Protein AF-A0A812XQV6-F1 (afdb_monomer_lite)

Sequence (109 aa):
MSQDLLIGIFSSDVPESLRKPALSNVQPSFVDYGDGCVLAKGFDNDRAIQAYEATLQDMMANGGFQNPAVGQICTGLATLYDAKAAITKDPQYYDRCVEYMSMVQQAMQ

pLDDT: mean 72.56, std 17.49, range [41.88, 93.62]

Radius of gyration: 19.48 Å; chains: 1; bounding box: 41×52×29 Å

Secondary structure (DSSP, 8-state):
--GGGGHHHH-S---GGGSPPPGGG-S-S-EE-STT-EE-TT--HHHHHHHHHHHHHHHHHHHGGGSHHHHHHHHHHHHHHHHHHHHH--HHHHHHHHHHHHHHHHHT-

Foldseek 3Di:
DDPLVCCVPPHPDDPPVRDDPDVVPDPQAWDDPDPPDTDGHPPPLVVLLVVLVVVLVVCCVPPNLQPLVNLVSLQVNLVSLVVVCVVVVDCVSNVRSVVSVVSNVVSVD

Structure (mmCIF, N/CA/C/O backbone):
data_AF-A0A812XQV6-F1
#
_entry.id   AF-A0A812XQV6-F1
#
loop_
_atom_site.group_PDB
_atom_site.id
_atom_site.type_symbol
_atom_site.label_atom_id
_atom_site.label_alt_id
_atom_site.label_comp_id
_atom_site.label_asym_id
_atom_site.label_entity_id
_atom_site.label_seq_id
_atom_site.pdbx_PDB_ins_code
_atom_site.Cartn_x
_atom_site.Cartn_y
_atom_site.Cartn_z
_atom_site.occupancy
_atom_site.B_iso_or_equiv
_atom_site.auth_seq_id
_atom_site.auth_comp_id
_atom_site.auth_asym_id
_atom_site.auth_atom_id
_atom_site.pdbx_PDB_model_num
ATOM 1 N N . MET A 1 1 ? -10.870 -32.653 9.913 1.00 48.44 1 MET A N 1
ATOM 2 C CA . MET A 1 1 ? -9.471 -32.245 9.656 1.00 48.44 1 MET A CA 1
ATOM 3 C C . MET A 1 1 ? -9.127 -32.709 8.252 1.00 48.44 1 MET A C 1
ATOM 5 O O . MET A 1 1 ? -9.355 -33.882 7.982 1.00 48.44 1 MET A O 1
ATOM 9 N N . SER A 1 2 ? -8.732 -31.812 7.341 1.00 49.91 2 SER A N 1
ATOM 10 C CA . SER A 1 2 ? -8.442 -32.191 5.950 1.00 49.91 2 SER A CA 1
ATOM 11 C C . SER A 1 2 ? -7.174 -33.045 5.884 1.00 49.91 2 SER A C 1
ATOM 13 O O . SER A 1 2 ? -6.230 -32.833 6.645 1.00 49.91 2 SER A O 1
ATOM 15 N N . GLN A 1 3 ? -7.179 -34.037 4.993 1.00 53.31 3 GLN A N 1
ATOM 16 C CA . GLN A 1 3 ? -6.089 -34.999 4.789 1.00 53.31 3 GLN A CA 1
ATOM 17 C C . GLN A 1 3 ? -4.738 -34.312 4.505 1.00 53.31 3 GLN A C 1
ATOM 19 O O . GLN A 1 3 ? -3.695 -34.839 4.883 1.00 53.31 3 GLN A O 1
ATOM 24 N N . ASP A 1 4 ? -4.770 -33.101 3.945 1.00 54.53 4 ASP A N 1
ATOM 25 C CA . ASP A 1 4 ? -3.602 -32.310 3.536 1.00 54.53 4 ASP A CA 1
ATOM 26 C C . ASP A 1 4 ? -2.662 -31.929 4.687 1.00 54.53 4 ASP A C 1
ATOM 28 O O . ASP A 1 4 ? -1.449 -31.854 4.499 1.00 54.53 4 ASP A O 1
ATOM 32 N N . LEU A 1 5 ? -3.192 -31.740 5.901 1.00 55.59 5 LEU A N 1
ATOM 33 C CA . LEU A 1 5 ? -2.394 -31.355 7.073 1.00 55.59 5 LEU A CA 1
ATOM 34 C C . LEU A 1 5 ? -1.493 -32.488 7.593 1.00 55.59 5 LEU A C 1
ATOM 36 O O . LEU A 1 5 ? -0.549 -32.226 8.335 1.00 55.59 5 LEU A O 1
ATOM 40 N N . LEU A 1 6 ? -1.768 -33.743 7.220 1.00 54.38 6 LEU A N 1
ATOM 41 C CA . LEU A 1 6 ? -1.077 -34.928 7.748 1.00 54.38 6 LEU A CA 1
ATOM 42 C C . LEU A 1 6 ? -0.019 -35.501 6.791 1.00 54.38 6 LEU A C 1
ATOM 44 O O . LEU A 1 6 ? 0.778 -36.351 7.198 1.00 54.38 6 LEU A O 1
ATOM 48 N N . ILE A 1 7 ? 0.023 -35.020 5.544 1.00 56.97 7 ILE A N 1
ATOM 49 C CA . ILE A 1 7 ? 0.887 -35.553 4.479 1.00 56.97 7 ILE A CA 1
ATOM 50 C C . ILE A 1 7 ? 2.378 -35.352 4.792 1.00 56.97 7 ILE A C 1
ATOM 52 O O . ILE A 1 7 ? 3.184 -36.173 4.387 1.00 56.97 7 ILE A O 1
ATOM 56 N N . GLY A 1 8 ? 2.756 -34.343 5.581 1.00 52.38 8 GLY A N 1
ATOM 57 C CA . GLY A 1 8 ? 4.151 -34.124 5.992 1.00 52.38 8 GLY A CA 1
ATOM 58 C C . GLY A 1 8 ? 4.614 -34.905 7.231 1.00 52.38 8 GLY A C 1
ATOM 59 O O . GLY A 1 8 ? 5.805 -34.902 7.524 1.00 52.38 8 GLY A O 1
ATOM 60 N N . ILE A 1 9 ? 3.698 -35.543 7.975 1.00 55.50 9 ILE A N 1
ATOM 61 C CA . ILE A 1 9 ? 4.014 -36.240 9.238 1.00 55.50 9 ILE A CA 1
ATOM 62 C C . ILE A 1 9 ? 4.082 -37.761 9.036 1.00 55.50 9 ILE A C 1
ATOM 64 O O . ILE A 1 9 ? 4.937 -38.415 9.628 1.00 55.50 9 ILE A O 1
ATOM 68 N N . PHE A 1 10 ? 3.206 -38.328 8.197 1.00 52.78 10 PHE A N 1
ATOM 69 C CA . PHE A 1 10 ? 3.058 -39.785 8.041 1.00 52.78 10 PHE A CA 1
ATOM 70 C C . PHE A 1 10 ? 3.373 -40.318 6.635 1.00 52.78 10 PHE A C 1
ATOM 72 O O . PHE A 1 10 ? 3.360 -41.531 6.437 1.00 52.78 10 PHE A O 1
ATOM 79 N N . SER A 1 11 ? 3.658 -39.446 5.663 1.00 54.31 11 SER A N 1
ATOM 80 C CA . SER A 1 11 ? 4.002 -39.829 4.290 1.00 54.31 11 SER A CA 1
ATOM 81 C C . SER A 1 11 ? 5.269 -39.107 3.837 1.00 54.31 11 SER A C 1
ATOM 83 O O . SER A 1 11 ? 5.403 -37.898 3.993 1.00 54.31 11 SER A O 1
ATOM 85 N N . SER A 1 12 ? 6.219 -39.839 3.259 1.00 57.00 12 SER A N 1
ATOM 86 C CA . SER A 1 12 ? 7.398 -39.251 2.605 1.00 57.00 12 SER A CA 1
ATOM 87 C C . SER A 1 12 ? 7.089 -38.704 1.206 1.00 57.00 12 SER A C 1
ATOM 89 O O . SER A 1 12 ? 7.879 -37.931 0.660 1.00 57.00 12 SER A O 1
ATOM 91 N N . ASP A 1 13 ? 5.931 -39.050 0.640 1.00 60.44 13 ASP A N 1
ATOM 92 C CA . ASP A 1 13 ? 5.461 -38.531 -0.642 1.00 60.44 13 ASP A CA 1
ATOM 93 C C . ASP A 1 13 ? 4.674 -37.234 -0.444 1.00 60.44 13 ASP A C 1
ATOM 95 O O . ASP A 1 13 ? 3.445 -37.208 -0.394 1.00 60.44 13 ASP A O 1
ATOM 99 N N . VAL A 1 14 ? 5.415 -36.130 -0.332 1.00 60.69 14 VAL A N 1
ATOM 100 C CA . VAL A 1 14 ? 4.854 -34.773 -0.378 1.00 60.69 14 VAL A CA 1
ATOM 101 C C . VAL A 1 14 ? 4.537 -34.427 -1.842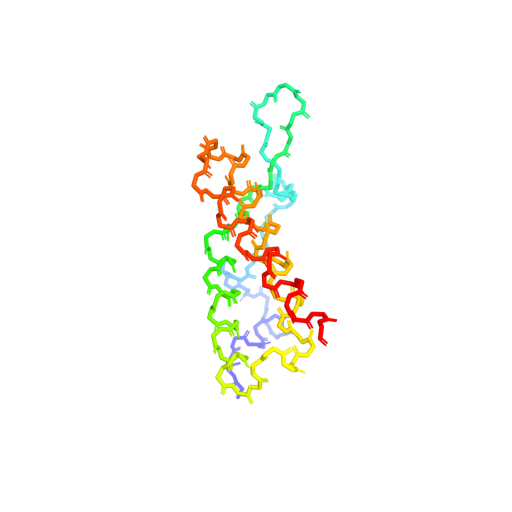 1.00 60.69 14 VAL A C 1
ATOM 103 O O . VAL A 1 14 ? 5.455 -34.507 -2.667 1.00 60.69 14 VAL A O 1
ATOM 106 N N . PRO A 1 15 ? 3.295 -34.039 -2.197 1.00 62.78 15 PRO A N 1
ATOM 107 C CA . PRO A 1 15 ? 2.939 -33.550 -3.528 1.00 62.78 15 PRO A CA 1
ATOM 108 C C . PRO A 1 15 ? 3.839 -32.394 -3.957 1.00 62.78 15 PRO A C 1
ATOM 110 O O . PRO A 1 15 ? 4.202 -31.559 -3.132 1.00 62.78 15 PRO A O 1
ATOM 113 N N . GLU A 1 16 ? 4.178 -32.307 -5.243 1.00 59.69 16 GLU A N 1
ATOM 114 C CA . GLU A 1 16 ? 5.075 -31.262 -5.761 1.00 59.69 16 GLU A CA 1
ATOM 115 C C . GLU A 1 16 ? 4.576 -29.842 -5.447 1.00 59.69 16 GLU A C 1
ATOM 117 O O . GLU A 1 16 ? 5.377 -28.980 -5.098 1.00 59.69 16 GLU A O 1
ATOM 122 N N . SER A 1 17 ? 3.255 -29.632 -5.429 1.00 57.38 17 SER A N 1
ATOM 123 C CA . SER A 1 17 ? 2.613 -28.369 -5.033 1.00 57.38 17 SER A CA 1
ATOM 124 C C . SER A 1 17 ? 2.872 -27.946 -3.581 1.00 57.38 17 SER A C 1
ATOM 126 O O . SER A 1 17 ? 2.702 -26.776 -3.251 1.00 57.38 17 SER A O 1
ATOM 128 N N . LEU A 1 18 ? 3.271 -28.882 -2.716 1.00 57.09 18 LEU A N 1
ATOM 129 C CA . LEU A 1 18 ? 3.538 -28.664 -1.292 1.00 57.09 18 LEU A CA 1
ATOM 130 C C . LEU A 1 18 ? 5.033 -28.780 -0.945 1.00 57.09 18 LEU A C 1
ATOM 132 O O . LEU A 1 18 ? 5.415 -28.580 0.209 1.00 57.09 18 LEU A O 1
ATOM 136 N N . ARG A 1 19 ? 5.902 -29.107 -1.913 1.00 59.50 19 ARG A N 1
ATOM 137 C CA . ARG A 1 19 ? 7.353 -29.187 -1.689 1.00 59.50 19 ARG A CA 1
ATOM 138 C C . ARG A 1 19 ? 7.956 -27.787 -1.644 1.00 59.50 19 ARG A C 1
ATOM 140 O O . ARG A 1 19 ? 7.676 -26.945 -2.493 1.00 59.50 19 ARG A O 1
ATOM 147 N N . LYS A 1 20 ? 8.858 -27.551 -0.684 1.00 48.97 20 LYS A N 1
ATOM 148 C CA . LYS A 1 20 ? 9.673 -26.329 -0.679 1.00 48.97 20 LYS A CA 1
ATOM 149 C C . LYS A 1 20 ? 10.505 -26.269 -1.975 1.00 48.97 20 LYS A C 1
ATOM 151 O O . LYS A 1 20 ? 11.146 -27.271 -2.309 1.00 48.97 20 LYS A O 1
ATOM 156 N N . PRO A 1 21 ? 10.528 -25.140 -2.701 1.00 51.59 21 PRO A N 1
ATOM 157 C CA . PRO A 1 21 ? 11.387 -25.003 -3.870 1.00 51.59 21 PRO A CA 1
ATOM 158 C C . PRO A 1 21 ? 12.865 -25.145 -3.473 1.00 51.59 21 PRO A C 1
ATOM 160 O O . PRO A 1 21 ? 13.261 -24.811 -2.353 1.00 51.59 21 PRO A O 1
ATOM 163 N N . ALA A 1 22 ? 13.684 -25.681 -4.384 1.00 48.00 22 ALA A N 1
ATOM 164 C CA . ALA A 1 22 ? 15.117 -25.858 -4.160 1.00 48.00 22 ALA A CA 1
ATOM 165 C C . ALA A 1 22 ? 15.779 -24.513 -3.811 1.00 48.00 22 ALA A C 1
ATOM 167 O O . ALA A 1 22 ? 15.479 -23.500 -4.436 1.00 48.00 22 ALA A O 1
ATOM 168 N N . LEU A 1 23 ? 16.696 -24.504 -2.836 1.00 45.69 23 LEU A N 1
ATOM 169 C CA . LEU A 1 23 ? 17.353 -23.291 -2.317 1.00 45.69 23 LEU A CA 1
ATOM 170 C C . LEU A 1 23 ? 18.069 -22.461 -3.399 1.00 45.69 23 LEU A C 1
ATOM 172 O O . LEU A 1 23 ? 18.161 -21.248 -3.264 1.00 45.69 23 LEU A O 1
ATOM 176 N N . SER A 1 24 ? 18.499 -23.075 -4.507 1.00 49.09 24 SER A N 1
ATOM 177 C CA . SER A 1 24 ? 19.045 -22.361 -5.674 1.00 49.09 24 SER A CA 1
ATOM 178 C C . SER A 1 24 ? 18.028 -21.438 -6.362 1.00 49.09 24 SER A C 1
ATOM 180 O O . SER A 1 24 ? 18.419 -20.505 -7.053 1.00 49.09 24 SER A O 1
ATOM 182 N N . ASN A 1 25 ? 16.733 -21.681 -6.144 1.00 47.31 25 ASN A N 1
ATOM 183 C CA . ASN A 1 25 ? 15.608 -20.882 -6.630 1.00 47.31 25 ASN A CA 1
ATOM 184 C C . ASN A 1 25 ? 14.973 -20.028 -5.519 1.00 47.31 25 ASN A C 1
ATOM 186 O O . ASN A 1 25 ? 13.975 -19.353 -5.766 1.00 47.31 25 ASN A O 1
ATOM 190 N N . VAL A 1 26 ? 15.544 -20.042 -4.310 1.00 46.22 26 VAL A N 1
ATOM 191 C CA . VAL A 1 26 ? 15.127 -19.204 -3.182 1.00 46.22 26 VAL A CA 1
ATOM 192 C C . VAL A 1 26 ? 16.286 -18.284 -2.814 1.00 46.22 26 VAL A C 1
ATOM 194 O O . VAL A 1 26 ? 16.932 -18.439 -1.783 1.00 46.22 26 VAL A O 1
ATOM 197 N N . GLN A 1 27 ? 16.537 -17.283 -3.656 1.00 43.31 27 GLN A N 1
ATOM 198 C CA . GLN A 1 27 ? 16.892 -15.991 -3.078 1.00 43.31 27 GLN A CA 1
ATOM 199 C C . GLN A 1 27 ? 15.571 -15.347 -2.652 1.00 43.31 27 GLN A C 1
ATOM 201 O O . GLN A 1 27 ? 14.623 -15.404 -3.445 1.00 43.31 27 GLN A O 1
ATOM 206 N N . PRO A 1 28 ? 15.457 -14.805 -1.425 1.00 46.38 28 PRO A N 1
ATOM 207 C CA . PRO A 1 28 ? 14.263 -14.114 -0.966 1.00 46.38 28 PRO A CA 1
ATOM 208 C C . PRO A 1 28 ? 14.105 -12.869 -1.823 1.00 46.38 28 PRO A C 1
ATOM 210 O O . PRO A 1 28 ? 14.657 -11.816 -1.549 1.00 46.38 28 PRO A O 1
ATOM 213 N N . SER A 1 29 ? 13.416 -13.076 -2.935 1.00 52.62 29 SER A N 1
ATOM 214 C CA . SER A 1 29 ? 12.718 -12.093 -3.715 1.00 52.62 29 SER A CA 1
ATOM 215 C C . SER A 1 29 ? 13.434 -10.759 -3.850 1.00 52.62 29 SER A C 1
ATOM 217 O O . SER A 1 29 ? 12.889 -9.795 -3.368 1.00 52.62 29 SER A O 1
ATOM 219 N N . PHE A 1 30 ? 14.578 -10.635 -4.512 1.00 48.03 30 PHE A N 1
ATOM 220 C CA . PHE A 1 30 ? 15.051 -9.325 -4.967 1.00 48.03 30 PHE A CA 1
ATOM 221 C C . PHE A 1 30 ? 15.403 -9.417 -6.456 1.00 48.03 30 PHE A C 1
ATOM 223 O O . PHE A 1 30 ? 16.188 -10.274 -6.851 1.00 48.03 30 PHE A O 1
ATOM 230 N N . VAL A 1 31 ? 14.753 -8.615 -7.299 1.00 54.38 31 VAL A N 1
ATOM 231 C CA . VAL A 1 31 ? 15.121 -8.408 -8.702 1.00 54.38 31 VAL A CA 1
ATOM 232 C C . VAL A 1 31 ? 16.011 -7.176 -8.742 1.00 54.38 31 VAL A C 1
ATOM 234 O O . VAL A 1 31 ? 15.627 -6.119 -8.243 1.00 54.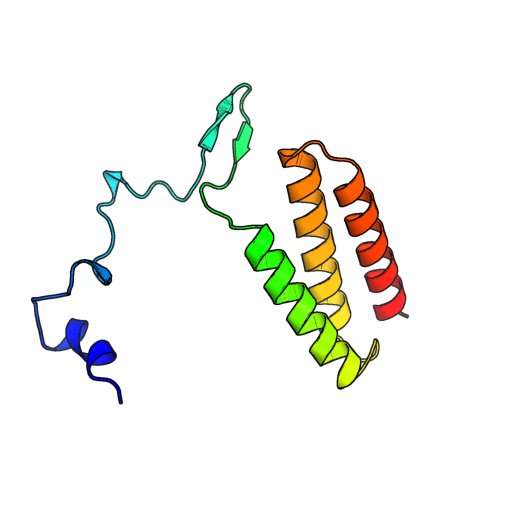38 31 VAL A O 1
ATOM 237 N N . ASP A 1 32 ? 17.207 -7.339 -9.294 1.00 51.22 32 ASP A N 1
ATOM 238 C CA . ASP A 1 32 ? 18.120 -6.241 -9.596 1.00 51.22 32 ASP A CA 1
ATOM 239 C C . ASP A 1 32 ? 17.638 -5.553 -10.881 1.00 51.22 32 ASP A C 1
ATOM 241 O O . ASP A 1 32 ? 17.521 -6.196 -11.928 1.00 51.22 32 ASP A O 1
ATOM 245 N N . TYR A 1 33 ? 17.292 -4.270 -10.776 1.00 53.84 33 TYR A N 1
ATOM 246 C CA . TYR A 1 33 ? 16.828 -3.450 -11.900 1.00 53.84 33 TYR A CA 1
ATOM 247 C C . TYR A 1 33 ? 17.949 -2.569 -12.490 1.00 53.84 33 TYR A C 1
ATOM 249 O O . TYR A 1 33 ? 17.682 -1.799 -13.413 1.00 53.84 33 TYR A O 1
ATOM 257 N N . GLY A 1 34 ? 19.192 -2.697 -12.007 1.00 46.84 34 GLY A N 1
ATOM 258 C CA . GLY A 1 34 ? 20.318 -1.818 -12.333 1.00 46.84 34 GLY A CA 1
ATOM 259 C C . GLY A 1 34 ? 20.491 -0.661 -11.337 1.00 46.84 34 GLY A C 1
ATOM 260 O O . GLY A 1 34 ? 19.641 -0.419 -10.482 1.00 46.84 34 GLY A O 1
ATOM 261 N N . ASP A 1 35 ? 21.628 0.041 -11.426 1.00 44.50 35 ASP A N 1
ATOM 262 C CA . ASP A 1 35 ? 21.995 1.222 -10.613 1.00 44.50 35 ASP A CA 1
ATOM 263 C C . ASP A 1 35 ? 22.066 1.017 -9.083 1.00 44.50 35 ASP A C 1
ATOM 265 O O . ASP A 1 35 ? 22.075 1.975 -8.311 1.00 44.50 35 ASP A O 1
ATOM 269 N N . GLY A 1 36 ? 22.181 -0.233 -8.621 1.00 46.81 36 GLY A N 1
ATOM 270 C CA . GLY A 1 36 ? 22.273 -0.556 -7.192 1.00 46.81 36 GLY A CA 1
ATOM 271 C C . GLY A 1 36 ? 20.920 -0.627 -6.478 1.00 46.81 36 GLY A C 1
ATOM 272 O O . GLY A 1 36 ? 20.880 -0.675 -5.248 1.00 46.81 36 GLY A O 1
ATOM 273 N N . CYS A 1 37 ? 19.814 -0.659 -7.227 1.00 41.88 37 CYS A N 1
ATOM 274 C CA . CYS A 1 37 ? 18.471 -0.824 -6.684 1.00 41.88 37 CYS A CA 1
ATOM 275 C C . CYS A 1 37 ? 17.981 -2.275 -6.816 1.00 41.88 37 CYS A C 1
ATOM 277 O O . CYS A 1 37 ? 17.888 -2.831 -7.910 1.00 41.88 37 CYS A O 1
ATOM 279 N N . VAL A 1 38 ? 17.598 -2.866 -5.680 1.00 48.34 38 VAL A N 1
ATOM 280 C CA . VAL A 1 38 ? 17.009 -4.208 -5.583 1.00 48.34 38 VAL A CA 1
ATOM 281 C C . VAL A 1 38 ? 15.549 -4.123 -5.123 1.00 48.34 38 VAL A C 1
ATOM 283 O O . VAL A 1 38 ? 15.2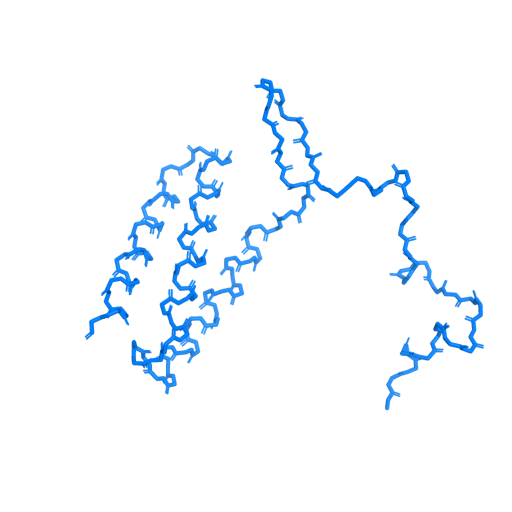46 -3.437 -4.150 1.00 48.34 38 VAL A O 1
ATOM 286 N N . LEU A 1 39 ? 14.629 -4.813 -5.808 1.00 51.75 39 LEU A N 1
ATOM 287 C CA . LEU A 1 39 ? 13.177 -4.756 -5.546 1.00 51.75 39 LEU A CA 1
ATOM 288 C C . LEU A 1 39 ? 12.580 -6.124 -5.252 1.00 51.75 39 LEU A C 1
ATOM 290 O O . LEU A 1 39 ? 12.972 -7.106 -5.872 1.00 51.75 39 LEU A O 1
ATOM 294 N N . ALA A 1 40 ? 11.581 -6.199 -4.371 1.00 52.59 40 ALA A N 1
ATOM 295 C CA . ALA A 1 40 ? 11.090 -7.486 -3.910 1.00 52.59 40 ALA A CA 1
ATOM 296 C C . ALA A 1 40 ? 10.439 -8.344 -5.034 1.00 52.59 40 ALA A C 1
ATOM 298 O O . ALA A 1 40 ? 9.357 -8.008 -5.512 1.00 52.59 40 ALA A O 1
ATOM 299 N N . LYS A 1 41 ? 11.042 -9.464 -5.474 1.00 45.53 41 LYS A N 1
ATOM 300 C CA . LYS A 1 41 ? 10.461 -10.365 -6.503 1.00 45.53 41 LYS A CA 1
ATOM 301 C C . LYS A 1 41 ? 9.170 -11.025 -6.001 1.00 45.53 41 LYS A C 1
ATOM 303 O O . LYS A 1 41 ? 9.216 -11.981 -5.232 1.00 45.53 41 LYS A O 1
ATOM 308 N N . GLY A 1 42 ? 8.024 -10.583 -6.509 1.00 50.53 42 GLY A N 1
ATOM 309 C CA . GLY A 1 42 ? 6.734 -11.214 -6.218 1.00 50.53 42 GLY A CA 1
ATOM 310 C C . GLY A 1 42 ? 6.033 -10.688 -4.966 1.00 50.53 42 GLY A C 1
ATOM 311 O O . GLY A 1 42 ? 5.119 -11.348 -4.477 1.00 50.53 42 GLY A O 1
ATOM 312 N N . PHE A 1 43 ? 6.416 -9.510 -4.458 1.00 60.81 43 PHE A N 1
ATOM 313 C CA . PHE A 1 43 ? 5.508 -8.759 -3.597 1.00 60.81 43 PHE A CA 1
ATOM 314 C C . PHE A 1 43 ? 4.356 -8.242 -4.463 1.00 60.81 43 PHE A C 1
ATOM 316 O O . PHE A 1 43 ? 4.495 -7.255 -5.185 1.00 60.81 43 PHE A O 1
ATOM 323 N N . ASP A 1 44 ? 3.245 -8.975 -4.448 1.00 70.69 44 ASP A N 1
ATOM 324 C CA . ASP A 1 44 ? 2.014 -8.601 -5.135 1.00 70.69 44 ASP A CA 1
ATOM 325 C C . ASP A 1 44 ? 1.368 -7.429 -4.389 1.00 70.69 44 ASP A C 1
ATOM 327 O O . ASP A 1 44 ? 0.509 -7.593 -3.518 1.00 70.69 44 ASP A O 1
ATOM 331 N N . ASN A 1 45 ? 1.876 -6.236 -4.696 1.00 76.25 45 ASN A N 1
ATOM 332 C CA . ASN A 1 45 ? 1.432 -4.986 -4.100 1.00 76.25 45 ASN A CA 1
ATOM 333 C C . ASN A 1 45 ? -0.068 -4.771 -4.365 1.00 76.25 45 ASN A C 1
ATOM 335 O O . ASN A 1 45 ? -0.800 -4.351 -3.477 1.00 76.25 45 ASN A O 1
ATOM 339 N N . ASP A 1 46 ? -0.558 -5.179 -5.538 1.00 82.19 46 ASP A N 1
ATOM 340 C CA . ASP A 1 46 ? -1.969 -5.058 -5.910 1.00 82.19 46 ASP A CA 1
ATOM 341 C C . ASP A 1 46 ? -2.866 -5.907 -5.013 1.00 82.19 46 ASP A C 1
ATOM 343 O O . ASP A 1 46 ? -3.870 -5.422 -4.487 1.00 82.19 46 ASP A O 1
ATOM 347 N N . ARG A 1 47 ? -2.482 -7.161 -4.767 1.00 81.12 47 ARG A N 1
ATOM 348 C CA . ARG A 1 47 ? -3.210 -8.031 -3.842 1.00 81.12 47 ARG A CA 1
ATOM 349 C C . ARG A 1 47 ? -3.130 -7.541 -2.396 1.00 81.12 47 ARG A C 1
ATOM 351 O O . ARG A 1 47 ? -4.114 -7.663 -1.665 1.00 81.12 47 ARG A O 1
ATOM 358 N N . ALA A 1 48 ? -1.985 -7.008 -1.968 1.00 83.12 48 ALA A N 1
ATOM 359 C CA . ALA A 1 48 ? -1.832 -6.442 -0.629 1.00 83.12 48 ALA A CA 1
ATOM 360 C C . ALA A 1 48 ? -2.752 -5.226 -0.433 1.00 83.12 48 ALA A C 1
ATOM 362 O O . ALA A 1 48 ? -3.475 -5.168 0.562 1.00 83.12 48 ALA A O 1
ATOM 363 N N . ILE A 1 49 ? -2.790 -4.319 -1.413 1.00 89.12 49 ILE A N 1
ATOM 364 C CA . ILE A 1 49 ? -3.694 -3.164 -1.434 1.00 89.12 49 ILE A CA 1
ATOM 365 C C . ILE A 1 49 ? -5.150 -3.631 -1.332 1.00 89.12 49 ILE A C 1
ATOM 367 O O . ILE A 1 49 ? -5.855 -3.199 -0.426 1.00 89.12 49 ILE A O 1
ATOM 371 N N . GLN A 1 50 ? -5.580 -4.581 -2.170 1.00 89.25 50 GLN A N 1
ATOM 372 C CA . GLN A 1 50 ? -6.954 -5.109 -2.138 1.00 89.25 50 GLN A CA 1
ATOM 373 C C . GLN A 1 50 ? -7.336 -5.688 -0.769 1.00 89.25 50 GLN A C 1
ATOM 375 O O . GLN A 1 50 ? -8.430 -5.436 -0.263 1.00 89.25 50 GLN A O 1
ATOM 380 N N . ALA A 1 51 ? -6.442 -6.466 -0.152 1.00 87.38 51 ALA A N 1
ATOM 381 C CA . ALA A 1 51 ? -6.697 -7.067 1.154 1.00 87.38 51 ALA A CA 1
ATOM 382 C C . ALA A 1 51 ? -6.815 -6.009 2.263 1.00 87.38 51 ALA A C 1
ATOM 384 O O . ALA A 1 51 ? -7.692 -6.107 3.127 1.00 87.38 51 ALA A O 1
ATOM 385 N N . TYR A 1 52 ? -5.954 -4.991 2.234 1.00 91.56 52 TYR A N 1
ATOM 386 C CA . TYR A 1 52 ? -5.981 -3.905 3.208 1.00 91.56 52 TYR A CA 1
ATOM 387 C C . TYR A 1 52 ? -7.205 -3.000 3.012 1.00 91.56 52 TYR A C 1
ATOM 389 O O . TYR A 1 52 ? -7.836 -2.638 4.000 1.00 91.56 52 TYR A O 1
ATOM 397 N N . GLU A 1 53 ? -7.597 -2.691 1.773 1.00 93.25 53 GLU A N 1
ATOM 398 C CA . GLU A 1 53 ? -8.810 -1.916 1.474 1.00 93.25 53 GLU A CA 1
ATOM 399 C C . GLU A 1 53 ? -10.081 -2.640 1.935 1.00 93.25 53 GLU A C 1
ATOM 401 O O . GLU A 1 53 ? -10.932 -2.033 2.586 1.00 93.25 53 GLU A O 1
ATOM 406 N N . ALA A 1 54 ? -10.186 -3.949 1.683 1.00 91.06 54 ALA A N 1
ATOM 407 C CA . ALA A 1 54 ? -11.311 -4.753 2.159 1.00 91.06 54 ALA A CA 1
ATOM 408 C C . ALA A 1 54 ? -11.386 -4.776 3.695 1.00 91.06 54 ALA A C 1
ATOM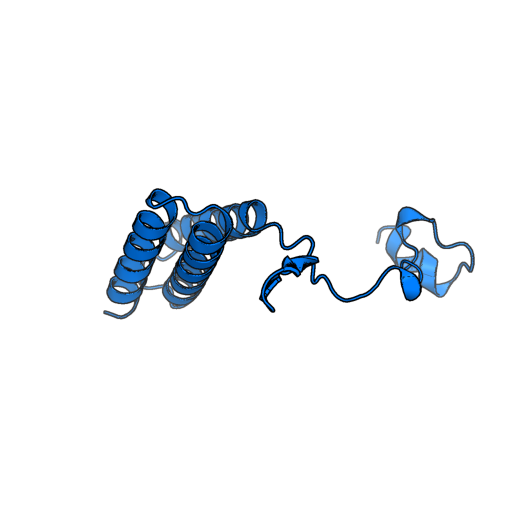 410 O O . ALA A 1 54 ? -12.460 -4.625 4.279 1.00 91.06 54 ALA A O 1
ATOM 411 N N . THR A 1 55 ? -10.233 -4.913 4.355 1.00 90.31 55 THR A N 1
ATOM 412 C CA . THR A 1 55 ? -10.140 -4.883 5.821 1.00 90.31 55 THR A CA 1
ATOM 413 C C . THR A 1 55 ? -10.528 -3.511 6.373 1.00 90.31 55 THR A C 1
ATOM 415 O O . THR A 1 55 ? -11.275 -3.423 7.345 1.00 90.31 55 THR A O 1
ATOM 418 N N . LEU A 1 56 ? -10.066 -2.432 5.736 1.00 91.81 56 LEU A N 1
ATOM 419 C CA . LEU A 1 56 ? -10.419 -1.067 6.111 1.00 91.81 56 LEU A CA 1
ATOM 420 C C . LEU A 1 56 ? -11.928 -0.834 5.999 1.00 91.81 56 LEU A C 1
ATOM 422 O O . LEU A 1 56 ? -12.518 -0.244 6.899 1.00 91.81 56 LEU A O 1
ATOM 426 N N . GLN A 1 57 ? -12.556 -1.317 4.926 1.00 92.06 57 GLN A N 1
ATOM 427 C CA . GLN A 1 57 ? -13.995 -1.185 4.720 1.00 92.06 57 GLN A CA 1
ATOM 428 C C . GLN A 1 57 ? -14.799 -1.885 5.826 1.00 92.06 57 GLN A C 1
ATOM 430 O O . GLN A 1 57 ? -15.738 -1.292 6.361 1.00 92.06 57 GLN A O 1
ATOM 435 N N . ASP A 1 58 ? -14.413 -3.105 6.206 1.00 89.81 58 ASP A N 1
ATOM 436 C CA . ASP A 1 58 ? -15.061 -3.843 7.298 1.00 89.81 58 ASP A CA 1
ATOM 437 C C . ASP A 1 58 ? -14.865 -3.147 8.657 1.00 89.81 58 ASP A C 1
ATOM 439 O O . ASP A 1 58 ? -15.816 -2.946 9.416 1.00 89.81 58 ASP A O 1
ATOM 443 N N . MET A 1 59 ? -13.649 -2.673 8.946 1.00 87.19 59 MET A N 1
ATOM 444 C CA . MET A 1 59 ? -13.367 -1.931 10.180 1.00 87.19 59 MET A CA 1
ATOM 445 C C . MET A 1 59 ? -14.146 -0.614 10.258 1.00 87.19 59 MET A C 1
ATOM 447 O O . MET A 1 59 ? -14.681 -0.275 11.316 1.00 87.19 59 MET A O 1
ATOM 451 N N . MET A 1 60 ? -14.253 0.105 9.140 1.00 87.06 60 MET A N 1
ATOM 452 C CA . MET A 1 60 ? -15.033 1.336 9.051 1.00 87.06 60 MET A CA 1
ATOM 453 C C . MET A 1 60 ? -16.528 1.082 9.266 1.00 87.06 60 MET A C 1
ATOM 455 O O . MET A 1 60 ? -17.179 1.886 9.931 1.00 87.06 60 MET A O 1
ATOM 459 N N . ALA A 1 61 ? -17.062 -0.041 8.778 1.00 88.62 61 ALA A N 1
ATOM 460 C CA . ALA A 1 61 ? -18.456 -0.427 8.993 1.00 88.62 61 ALA A CA 1
ATOM 461 C C . ALA A 1 61 ? -18.753 -0.824 10.452 1.00 88.62 61 ALA A C 1
ATOM 463 O O . ALA A 1 61 ? -19.832 -0.520 10.959 1.00 88.62 61 ALA A O 1
ATOM 464 N N . ASN A 1 62 ? -17.800 -1.471 11.130 1.00 81.38 62 ASN A N 1
ATOM 465 C CA . ASN A 1 62 ? -18.003 -2.033 12.470 1.00 81.38 62 ASN A CA 1
ATOM 466 C C . ASN A 1 62 ? -17.603 -1.092 13.623 1.00 81.38 62 ASN A C 1
ATOM 468 O O . ASN A 1 62 ? -18.079 -1.266 14.743 1.00 81.38 62 ASN A O 1
ATOM 472 N N . GLY A 1 63 ? -16.735 -0.104 13.381 1.00 79.38 63 GLY A N 1
ATOM 473 C CA . GLY A 1 63 ? -16.244 0.790 14.439 1.00 79.38 63 GLY A CA 1
ATOM 474 C C . GLY A 1 63 ? -15.746 2.161 13.982 1.00 79.38 63 GLY A C 1
ATOM 475 O O . GLY A 1 63 ? -15.362 2.970 14.829 1.00 79.38 63 GLY A O 1
ATOM 476 N N . GLY A 1 64 ? -15.759 2.448 12.676 1.00 86.12 64 GLY A N 1
ATOM 477 C CA . GLY A 1 64 ? -15.276 3.716 12.129 1.00 86.12 64 GLY A CA 1
ATOM 478 C C . GLY A 1 64 ? -13.840 4.045 12.556 1.00 86.12 64 GLY A C 1
ATOM 479 O O . GLY A 1 64 ? -13.046 3.168 12.893 1.00 86.12 64 GLY A O 1
ATOM 480 N N . PHE A 1 65 ? -13.522 5.338 12.607 1.00 85.19 65 PHE A N 1
ATOM 481 C CA . PHE A 1 65 ? -12.203 5.836 13.015 1.00 85.19 65 PHE A CA 1
ATOM 482 C C . PHE A 1 65 ? -11.862 5.610 14.496 1.00 85.19 65 PHE A C 1
ATOM 484 O O . PHE A 1 65 ? -10.708 5.761 14.875 1.00 85.19 65 PHE A O 1
ATOM 491 N N . GLN A 1 66 ? -12.829 5.212 15.330 1.00 83.38 66 GLN A N 1
ATOM 492 C CA . GLN A 1 66 ? -12.585 4.904 16.745 1.00 83.38 66 GLN A CA 1
ATOM 493 C C . GLN A 1 66 ? -11.864 3.560 16.934 1.00 83.38 66 GLN A C 1
ATOM 495 O O . GLN A 1 66 ? -11.378 3.260 18.024 1.00 83.38 66 GLN A O 1
ATOM 500 N N . ASN A 1 67 ? -11.791 2.732 15.887 1.00 79.69 67 ASN A N 1
ATOM 501 C CA . ASN A 1 67 ? -11.043 1.487 15.927 1.00 79.69 67 ASN A CA 1
ATOM 502 C C . ASN A 1 67 ? -9.534 1.768 15.747 1.00 79.69 67 ASN A C 1
ATOM 504 O O . ASN A 1 67 ? -9.123 2.182 14.660 1.00 79.69 67 ASN A O 1
ATOM 508 N N . PRO A 1 68 ? -8.679 1.475 16.747 1.00 77.75 68 PRO A N 1
ATOM 509 C CA . PRO A 1 68 ? -7.244 1.763 16.678 1.00 77.75 68 PRO A CA 1
ATOM 510 C C . PRO A 1 68 ? -6.517 1.006 15.552 1.00 77.75 68 PRO A C 1
ATOM 512 O O . PRO A 1 68 ? -5.420 1.399 15.153 1.00 77.75 68 PRO A O 1
ATOM 515 N N . ALA A 1 69 ? -7.117 -0.056 15.005 1.00 85.38 69 ALA A N 1
ATOM 516 C CA . ALA A 1 69 ? -6.579 -0.768 13.851 1.00 85.38 69 ALA A CA 1
ATOM 517 C C . ALA A 1 69 ? -6.726 0.024 12.536 1.00 85.38 69 ALA A C 1
ATOM 519 O O . ALA A 1 69 ? -5.910 -0.159 11.636 1.00 85.38 69 ALA A O 1
ATOM 520 N N . VAL A 1 70 ? -7.694 0.946 12.425 1.00 88.69 70 VAL A N 1
ATOM 521 C CA . VAL A 1 70 ? -7.916 1.747 11.204 1.00 88.69 70 VAL A CA 1
ATOM 522 C C . VAL A 1 70 ? -6.692 2.593 10.869 1.00 88.69 70 VAL A C 1
ATOM 524 O O . VAL A 1 70 ? -6.234 2.575 9.729 1.00 88.69 70 VAL A O 1
ATOM 527 N N . GLY A 1 71 ? -6.092 3.257 11.861 1.00 88.44 71 GLY A N 1
ATOM 528 C CA . GLY A 1 71 ? -4.860 4.024 11.653 1.00 88.44 71 GLY A CA 1
ATOM 529 C C . GLY A 1 71 ? -3.695 3.155 11.164 1.00 88.44 71 GLY A C 1
ATOM 530 O O . GLY A 1 71 ? -2.935 3.567 10.285 1.00 88.44 71 GLY A O 1
ATOM 531 N N . GLN A 1 72 ? -3.582 1.922 11.670 1.00 89.06 72 GLN A N 1
ATOM 532 C CA . GLN A 1 72 ? -2.537 0.981 11.252 1.00 89.06 72 GLN A CA 1
ATOM 533 C C . GLN A 1 72 ? -2.747 0.505 9.810 1.00 89.06 72 GLN A C 1
ATOM 535 O O . GLN A 1 72 ? -1.798 0.490 9.026 1.00 89.06 72 GLN A O 1
ATOM 540 N N . ILE A 1 73 ? -3.986 0.172 9.438 1.00 91.19 73 ILE A N 1
ATOM 541 C CA . ILE A 1 73 ? -4.329 -0.248 8.074 1.00 91.19 73 ILE A CA 1
ATOM 542 C C . ILE A 1 73 ? -4.117 0.897 7.077 1.00 91.19 73 ILE A C 1
ATOM 544 O O . ILE A 1 73 ? -3.487 0.678 6.043 1.00 91.19 73 ILE A O 1
ATOM 548 N N . CYS A 1 74 ? -4.543 2.123 7.398 1.00 92.12 74 CYS A N 1
ATOM 549 C CA . CYS A 1 74 ? -4.306 3.294 6.547 1.00 92.12 74 CYS A CA 1
ATOM 550 C C . CYS A 1 74 ? -2.806 3.597 6.381 1.00 92.12 74 CYS A C 1
ATOM 552 O O . CYS A 1 74 ? -2.365 3.901 5.276 1.00 92.12 74 CYS A O 1
ATOM 554 N N . THR A 1 75 ? -1.999 3.445 7.438 1.00 89.75 75 THR A N 1
ATOM 555 C CA . THR A 1 75 ? -0.532 3.598 7.345 1.00 89.75 75 THR A CA 1
ATOM 556 C C . THR A 1 75 ? 0.083 2.539 6.422 1.00 89.75 75 THR A C 1
ATOM 558 O O . THR A 1 75 ? 0.968 2.835 5.615 1.00 89.75 75 THR A O 1
ATOM 561 N N . GLY A 1 76 ? -0.417 1.302 6.501 1.00 87.56 76 GLY A N 1
ATOM 562 C CA . GLY A 1 76 ? -0.033 0.228 5.589 1.00 87.56 76 GLY A CA 1
ATOM 563 C C . GLY A 1 76 ? -0.383 0.552 4.136 1.00 87.56 76 GLY A C 1
ATOM 564 O O . GLY A 1 76 ? 0.484 0.457 3.272 1.00 87.56 76 GLY A O 1
ATOM 565 N N . LEU A 1 77 ? -1.610 1.010 3.871 1.00 91.69 77 LEU A N 1
ATOM 566 C CA . LEU A 1 77 ? -2.057 1.408 2.530 1.00 91.69 77 LEU A CA 1
ATOM 567 C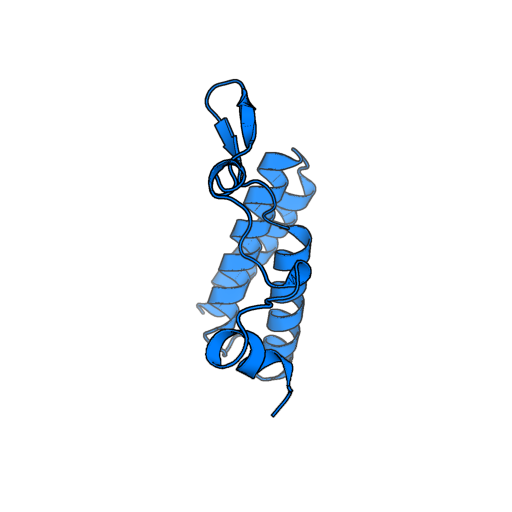 C . LEU A 1 77 ? -1.228 2.558 1.958 1.00 91.69 77 LEU A C 1
ATOM 569 O O . LEU A 1 77 ? -0.795 2.466 0.813 1.00 91.69 77 LEU A O 1
ATOM 573 N N . ALA A 1 78 ? -0.934 3.590 2.752 1.00 91.50 78 ALA A N 1
ATOM 574 C CA . ALA A 1 78 ? -0.062 4.685 2.329 1.00 91.50 78 ALA A CA 1
ATOM 575 C C . ALA A 1 78 ? 1.314 4.169 1.871 1.00 91.50 78 ALA A C 1
ATOM 577 O O . ALA A 1 78 ? 1.771 4.494 0.779 1.00 91.50 78 ALA A O 1
ATOM 578 N N . THR A 1 79 ? 1.927 3.282 2.658 1.00 87.50 79 THR A N 1
ATOM 579 C CA . THR A 1 79 ? 3.228 2.674 2.329 1.00 87.50 79 THR A CA 1
ATOM 580 C C . THR A 1 79 ? 3.170 1.834 1.047 1.00 87.50 79 THR A C 1
ATOM 582 O O . THR A 1 79 ? 4.083 1.880 0.223 1.00 87.50 79 THR A O 1
ATOM 585 N N . LEU A 1 80 ? 2.093 1.067 0.856 1.00 87.50 80 LEU A N 1
ATOM 586 C CA . LEU A 1 80 ? 1.896 0.233 -0.333 1.00 87.50 80 LEU A CA 1
ATOM 587 C C . LEU A 1 80 ? 1.741 1.078 -1.602 1.00 87.50 80 LEU A C 1
ATOM 589 O O . LEU A 1 80 ? 2.378 0.787 -2.619 1.00 87.50 80 LEU A O 1
ATOM 593 N N . TYR A 1 81 ? 0.945 2.147 -1.527 1.00 89.06 81 TYR A N 1
ATOM 594 C CA . TYR A 1 81 ? 0.743 3.082 -2.630 1.00 89.06 81 TYR A CA 1
ATOM 595 C C . TYR A 1 81 ? 2.004 3.898 -2.948 1.00 89.06 81 TYR A C 1
ATOM 597 O O . TYR A 1 81 ? 2.315 4.062 -4.124 1.00 89.06 81 TYR A O 1
ATOM 605 N N . ASP A 1 82 ? 2.779 4.318 -1.944 1.00 84.25 82 ASP A N 1
ATOM 606 C CA . ASP A 1 82 ? 4.085 4.970 -2.134 1.00 84.25 82 ASP A CA 1
ATOM 607 C C . ASP A 1 82 ? 5.078 4.053 -2.867 1.00 84.25 82 ASP A C 1
ATOM 609 O O . ASP A 1 82 ? 5.654 4.420 -3.896 1.00 84.25 82 ASP A O 1
ATOM 613 N N . ALA A 1 83 ? 5.196 2.802 -2.411 1.00 81.94 83 ALA A N 1
ATOM 614 C CA . ALA A 1 83 ? 6.031 1.801 -3.066 1.00 81.94 83 ALA A CA 1
ATOM 615 C C . ALA A 1 83 ? 5.567 1.524 -4.505 1.00 81.94 83 ALA A C 1
ATOM 617 O O . ALA A 1 83 ? 6.390 1.375 -5.411 1.00 81.94 83 ALA A O 1
ATOM 618 N N . LYS A 1 84 ? 4.249 1.479 -4.742 1.00 80.56 84 LYS A N 1
ATOM 619 C CA . LYS A 1 84 ? 3.690 1.286 -6.083 1.00 80.56 84 LYS A CA 1
ATOM 620 C C . LYS A 1 84 ? 4.009 2.469 -6.993 1.00 80.56 84 LYS A C 1
ATOM 622 O O . LYS A 1 84 ? 4.471 2.2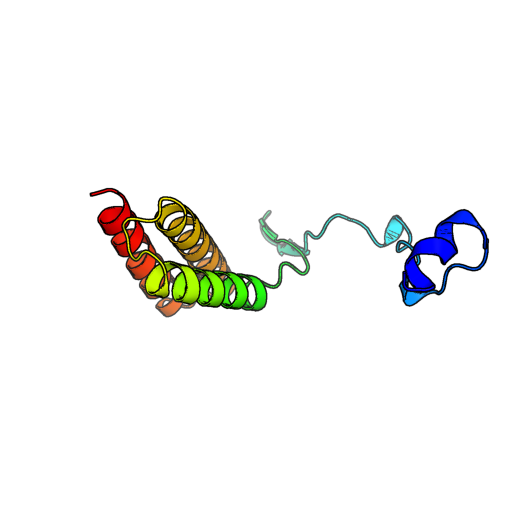45 -8.108 1.00 80.56 84 LYS A O 1
ATOM 627 N N . ALA A 1 85 ? 3.839 3.695 -6.503 1.00 81.38 85 ALA A N 1
ATOM 628 C CA . ALA A 1 85 ? 4.155 4.922 -7.224 1.00 81.38 85 ALA A CA 1
ATOM 629 C C . ALA A 1 85 ? 5.634 4.983 -7.630 1.00 81.38 85 ALA A C 1
ATOM 631 O O . ALA A 1 85 ? 5.945 5.306 -8.775 1.00 81.38 85 ALA A O 1
ATOM 632 N N . ALA A 1 86 ? 6.543 4.594 -6.731 1.00 75.06 86 ALA A N 1
ATOM 633 C CA . ALA A 1 86 ? 7.976 4.550 -7.012 1.00 75.06 86 ALA A CA 1
ATOM 634 C C . ALA A 1 86 ? 8.337 3.526 -8.106 1.00 75.06 86 ALA A C 1
ATOM 636 O O . ALA A 1 86 ? 9.199 3.792 -8.947 1.00 75.06 86 ALA A O 1
ATOM 637 N N . ILE A 1 87 ? 7.665 2.368 -8.123 1.00 74.75 87 ILE A N 1
ATOM 638 C CA . ILE A 1 87 ? 7.900 1.302 -9.109 1.00 74.75 87 ILE A CA 1
ATOM 639 C C . ILE A 1 87 ? 7.303 1.665 -10.472 1.00 74.75 87 ILE A C 1
ATOM 641 O O . ILE A 1 87 ? 7.983 1.562 -11.494 1.00 74.75 87 ILE A O 1
ATOM 645 N N . THR A 1 88 ? 6.032 2.072 -10.511 1.00 77.25 88 THR A N 1
ATOM 646 C CA . THR A 1 88 ? 5.322 2.354 -11.768 1.00 77.25 88 THR A CA 1
ATOM 647 C C . THR A 1 88 ? 5.629 3.741 -12.319 1.00 77.25 88 THR A C 1
ATOM 649 O O . THR A 1 88 ? 5.352 3.997 -13.489 1.00 77.25 88 THR A O 1
ATOM 652 N N . LYS A 1 89 ? 6.204 4.626 -11.492 1.00 78.25 89 LYS A N 1
ATOM 653 C CA . LYS A 1 89 ? 6.425 6.052 -11.776 1.00 78.25 89 LYS A CA 1
ATOM 654 C C . LYS A 1 89 ? 5.129 6.784 -12.147 1.00 78.25 89 LYS A C 1
ATOM 656 O O . LYS A 1 89 ? 5.157 7.735 -12.926 1.00 78.25 89 LYS A O 1
ATOM 661 N N . ASP A 1 90 ? 4.001 6.329 -11.599 1.00 81.56 90 ASP A N 1
ATOM 662 C CA . ASP A 1 90 ? 2.679 6.913 -11.837 1.00 81.56 90 ASP A CA 1
ATOM 663 C C . ASP A 1 90 ? 2.294 7.843 -10.672 1.00 81.56 90 ASP A C 1
ATOM 665 O O . ASP A 1 90 ? 2.191 7.377 -9.531 1.00 81.56 90 ASP A O 1
ATOM 669 N N . PRO A 1 91 ? 2.073 9.146 -10.932 1.00 85.00 91 PRO A N 1
ATOM 670 C CA . PRO A 1 91 ? 1.730 10.111 -9.895 1.00 85.00 91 PRO A CA 1
ATOM 671 C C . PRO A 1 91 ? 0.382 9.846 -9.214 1.00 85.00 91 PRO A C 1
ATOM 673 O O . PRO A 1 91 ? 0.220 10.226 -8.058 1.00 85.00 91 PRO A O 1
ATOM 676 N N . GLN A 1 92 ? -0.558 9.146 -9.858 1.00 90.75 92 GLN A N 1
ATOM 677 C CA . GLN A 1 92 ? -1.875 8.871 -9.266 1.00 90.75 92 GLN A CA 1
ATOM 678 C C . GLN A 1 92 ? -1.777 8.020 -7.992 1.00 90.75 92 GLN A C 1
ATOM 680 O O . GLN A 1 92 ? -2.612 8.128 -7.094 1.00 90.75 92 GLN A O 1
ATOM 685 N N . TYR A 1 93 ? -0.744 7.181 -7.878 1.00 86.75 93 TYR A N 1
ATOM 686 C CA . TYR A 1 93 ? -0.516 6.399 -6.664 1.00 86.75 93 TYR A CA 1
ATOM 687 C C . TYR A 1 93 ? 0.059 7.244 -5.520 1.00 86.75 93 TYR A C 1
ATOM 689 O O . TYR A 1 93 ? -0.219 6.944 -4.360 1.00 86.75 93 TYR A O 1
ATOM 697 N N . TYR A 1 94 ? 0.776 8.334 -5.816 1.00 88.12 94 TYR A N 1
ATOM 698 C CA . TYR A 1 94 ? 1.159 9.300 -4.784 1.00 88.12 94 TYR A CA 1
ATOM 699 C C . TYR A 1 94 ? -0.064 10.038 -4.231 1.00 88.12 94 TYR A C 1
ATOM 701 O O . TYR A 1 94 ? -0.159 10.200 -3.015 1.00 88.12 94 TYR A O 1
ATOM 709 N N . ASP A 1 95 ? -1.038 10.394 -5.076 1.00 93.12 95 ASP A N 1
ATOM 710 C CA . ASP A 1 95 ? -2.293 11.006 -4.616 1.00 93.12 95 ASP A CA 1
ATOM 711 C C . ASP A 1 95 ? -3.039 10.075 -3.644 1.00 93.12 95 ASP A C 1
ATOM 713 O O . ASP A 1 95 ? -3.434 10.492 -2.554 1.00 93.12 95 ASP A O 1
ATOM 717 N N . ARG A 1 96 ? -3.134 8.778 -3.974 1.00 92.25 96 ARG A N 1
ATOM 718 C CA . ARG A 1 96 ? -3.713 7.760 -3.076 1.00 92.25 96 ARG A CA 1
ATOM 719 C C . ARG A 1 96 ? -2.955 7.625 -1.761 1.00 92.25 96 ARG A C 1
ATOM 721 O O . ARG A 1 96 ? -3.576 7.538 -0.704 1.00 92.25 96 ARG A O 1
ATOM 728 N N . CYS A 1 97 ? -1.625 7.634 -1.796 1.00 91.19 97 CYS A N 1
ATOM 729 C CA . CYS A 1 97 ? -0.814 7.622 -0.579 1.00 91.19 97 CYS A CA 1
ATOM 730 C C . CYS A 1 97 ? -1.162 8.811 0.337 1.00 91.19 97 CYS A C 1
ATOM 732 O O . CYS A 1 97 ? -1.395 8.628 1.535 1.00 91.19 97 CYS A O 1
ATOM 734 N N . VAL A 1 98 ? -1.277 10.015 -0.232 1.00 93.38 98 VAL A N 1
ATOM 735 C CA . VAL A 1 98 ? -1.637 11.232 0.511 1.00 93.38 98 VAL A CA 1
ATOM 736 C C . VAL A 1 98 ? -3.049 11.144 1.100 1.00 93.38 98 VAL A C 1
ATOM 738 O O . VAL A 1 98 ? -3.244 11.529 2.256 1.00 93.38 98 VAL A O 1
ATOM 741 N N . GLU A 1 99 ? -4.019 10.593 0.363 1.00 93.62 99 GLU A N 1
ATOM 742 C CA . GLU A 1 99 ? -5.375 10.342 0.875 1.00 93.62 99 GLU A CA 1
ATOM 743 C C . GLU A 1 99 ? -5.342 9.478 2.146 1.00 93.62 99 GLU A C 1
ATOM 745 O O . GLU A 1 99 ? -5.891 9.868 3.181 1.00 93.62 99 GLU A O 1
ATOM 750 N N . TYR A 1 100 ? -4.633 8.345 2.115 1.00 91.56 100 TYR A N 1
ATOM 751 C CA . TYR A 1 100 ? -4.530 7.462 3.280 1.00 91.56 100 TYR A CA 1
ATOM 752 C C . TYR A 1 100 ? -3.756 8.091 4.436 1.00 91.56 100 TYR A C 1
ATOM 754 O O . TYR A 1 100 ? -4.153 7.925 5.589 1.00 91.56 100 TYR A O 1
ATOM 762 N N . MET A 1 101 ? -2.712 8.875 4.163 1.00 90.88 101 MET A N 1
ATOM 763 C CA . MET A 1 101 ? -2.006 9.640 5.197 1.00 90.88 101 MET A CA 1
ATOM 764 C C . MET A 1 101 ? -2.920 10.655 5.893 1.00 90.88 101 MET A C 1
ATOM 766 O O . MET A 1 101 ? -2.835 10.829 7.111 1.00 90.88 101 MET A O 1
ATOM 770 N N . SER A 1 102 ? -3.837 11.290 5.157 1.00 92.38 102 SER A N 1
ATOM 771 C CA . SER A 1 102 ? -4.858 12.155 5.757 1.00 92.38 102 SER A CA 1
ATOM 772 C C . SER A 1 102 ? -5.822 11.358 6.642 1.00 92.38 102 SER A C 1
ATOM 774 O O . SER A 1 102 ? -6.130 11.782 7.756 1.00 92.38 102 SER A O 1
ATOM 776 N N . MET A 1 103 ? -6.237 10.163 6.210 1.00 89.00 103 MET A N 1
ATOM 777 C CA . MET A 1 103 ? -7.074 9.275 7.028 1.00 89.00 103 MET A CA 1
ATOM 778 C C . MET A 1 103 ? -6.370 8.809 8.309 1.00 89.00 103 MET A C 1
ATOM 780 O O . MET A 1 103 ? -7.021 8.693 9.345 1.00 89.00 103 MET A O 1
ATOM 784 N N . VAL A 1 104 ? -5.050 8.587 8.284 1.00 88.62 104 VAL A N 1
ATOM 785 C CA . VAL A 1 104 ? -4.266 8.290 9.498 1.00 88.62 104 VAL A CA 1
ATOM 786 C C . VAL A 1 104 ? -4.361 9.446 10.494 1.00 88.62 104 VAL A C 1
ATOM 788 O O . VAL A 1 104 ? -4.610 9.215 11.673 1.00 88.62 104 VAL A O 1
ATOM 791 N N . GLN A 1 105 ? -4.228 10.695 10.035 1.00 86.81 105 GLN A N 1
ATOM 792 C CA . GLN A 1 105 ? -4.366 11.876 10.898 1.00 86.81 105 GLN A CA 1
ATOM 793 C C . GLN A 1 105 ? -5.764 12.007 11.504 1.00 86.81 105 GLN A C 1
ATOM 795 O O . GLN A 1 105 ? -5.884 12.452 12.642 1.00 86.81 105 GLN A O 1
ATOM 800 N N . GLN A 1 106 ? -6.804 11.613 10.769 1.00 84.38 106 GLN A N 1
ATOM 801 C CA . GLN A 1 106 ? -8.181 11.595 11.267 1.00 84.38 106 GLN A CA 1
ATOM 802 C C . GLN A 1 106 ? -8.410 10.477 12.290 1.00 84.38 106 GLN A C 1
ATOM 804 O O . GLN A 1 106 ? -9.124 10.687 13.259 1.00 84.38 106 GLN A O 1
ATOM 809 N N . ALA A 1 107 ? -7.777 9.315 12.111 1.00 82.25 107 ALA A N 1
ATOM 810 C CA . ALA A 1 107 ? -7.858 8.193 13.048 1.00 82.25 107 ALA A CA 1
ATOM 811 C C . ALA A 1 107 ? -7.077 8.419 14.360 1.00 82.25 107 ALA A C 1
ATOM 813 O O . ALA A 1 107 ? -7.249 7.663 15.311 1.00 82.25 107 ALA A O 1
ATOM 814 N N . MET A 1 108 ? -6.183 9.413 14.400 1.00 75.38 108 MET A N 1
ATOM 815 C CA . MET A 1 108 ? -5.390 9.768 15.587 1.00 75.38 108 MET A CA 1
ATOM 816 C C . MET A 1 108 ? -6.018 10.881 16.444 1.00 75.38 108 MET A C 1
ATOM 818 O O . MET A 1 108 ? -5.478 11.176 17.511 1.00 75.38 108 MET A O 1
ATOM 822 N N . GLN A 1 109 ? -7.094 11.517 15.971 1.00 66.00 109 GLN A N 1
ATOM 823 C CA . GLN A 1 109 ? -7.835 12.570 16.679 1.00 66.00 109 GLN A CA 1
ATOM 824 C C . GLN A 1 109 ? -9.023 11.989 17.445 1.00 66.00 109 GLN A C 1
ATOM 826 O O . GLN A 1 109 ? -9.289 12.506 18.553 1.00 66.00 109 GLN A O 1
#